Protein AF-A0A933RCF8-F1 (afdb_monomer)

pLDDT: mean 88.12, std 18.27, range [39.12, 98.56]

Foldseek 3Di:
DLLLVLCLVQPLVLLCVFPHVVVSVVLVVLVVVLVVLVVVLVVCVPPPCSVVSVVVSVVSVVVSVCCVVPPRVVRSCVRDDVVSNVVSLVSSQVSCVVVVHDHDDPPPDDPPPPDPDDDDDDDDDDD

Mean predicted aligned error: 8.92 Å

Radius of gyration: 24.72 Å; Cα contacts (8 Å, |Δi|>4): 72; chains: 1; bounding box: 31×54×93 Å

Solvent-accessible surface area (backbone atoms only — not comparable to full-atom values): 7652 Å² total; per-residue (Å²): 100,76,63,56,54,42,40,65,73,61,48,33,61,56,28,32,74,58,71,34,54,63,63,30,50,50,55,52,50,51,52,49,51,48,52,53,44,51,59,50,48,73,75,25,76,90,42,92,61,35,70,60,53,50,53,51,41,51,48,53,53,48,51,53,52,50,45,40,69,72,45,54,52,54,49,38,57,72,60,47,56,73,68,56,51,50,50,49,52,53,50,50,46,51,50,27,53,75,68,71,44,89,64,90,73,78,79,82,77,78,80,79,78,76,78,80,77,77,84,81,80,89,82,91,80,92,130

Secondary structure (DSSP, 8-state):
-HHHHHIIIIIHHHHHHHT-HHHHHHHHHHHHHHHHHHHHHHHHTTSTTHHHHHHHHHHHHHHHHHHIIIIIHHHHHHHS-HHHHHHHHHHHHHHHHHTT---PPPP--------------------

Structure (mmCIF, N/CA/C/O backbone):
data_AF-A0A933RCF8-F1
#
_entry.id   AF-A0A933RCF8-F1
#
loop_
_atom_site.group_PDB
_atom_site.id
_atom_site.type_symbol
_atom_site.label_atom_id
_atom_site.label_alt_id
_atom_site.label_comp_id
_atom_site.label_asym_id
_atom_site.label_entity_id
_atom_site.label_seq_id
_atom_site.pdbx_PDB_ins_code
_atom_site.Cartn_x
_atom_site.Cartn_y
_atom_site.Cartn_z
_atom_site.occupancy
_atom_site.B_iso_or_equiv
_atom_site.auth_seq_id
_atom_site.auth_comp_id
_atom_site.auth_asym_id
_atom_site.auth_atom_id
_atom_site.pdbx_PDB_model_num
ATOM 1 N N . THR A 1 1 ? -3.524 -2.994 -7.889 1.00 87.44 1 THR A N 1
ATOM 2 C CA . THR A 1 1 ? -3.397 -4.455 -7.669 1.00 87.44 1 THR A CA 1
ATOM 3 C C . THR A 1 1 ? -4.433 -4.841 -6.628 1.00 87.44 1 THR A C 1
ATOM 5 O O . THR A 1 1 ? -4.920 -3.948 -5.956 1.00 87.44 1 THR A O 1
ATOM 8 N N . ALA A 1 2 ? -4.745 -6.123 -6.421 1.00 93.88 2 ALA A N 1
ATOM 9 C CA . ALA A 1 2 ? -5.728 -6.503 -5.395 1.00 93.88 2 ALA A CA 1
ATOM 10 C C . ALA A 1 2 ? -5.316 -6.148 -3.942 1.00 93.88 2 ALA A C 1
ATOM 12 O O . ALA A 1 2 ? -6.168 -6.122 -3.063 1.00 93.88 2 ALA A O 1
ATOM 13 N N . HIS A 1 3 ? -4.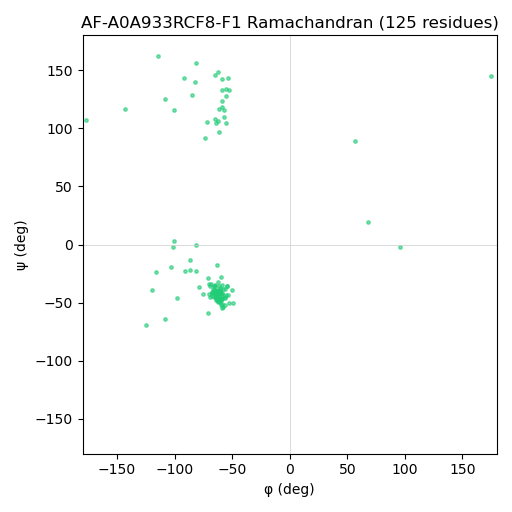027 -5.890 -3.684 1.00 93.62 3 HIS A N 1
ATOM 14 C CA . HIS A 1 3 ? -3.550 -5.311 -2.420 1.00 93.62 3 HIS A CA 1
ATOM 15 C C . HIS A 1 3 ? -3.967 -3.842 -2.327 1.00 93.62 3 HIS A C 1
ATOM 17 O O . HIS A 1 3 ? -4.795 -3.517 -1.486 1.00 93.62 3 HIS A O 1
ATOM 23 N N . MET A 1 4 ? -3.531 -3.042 -3.305 1.00 96.50 4 MET A N 1
ATOM 24 C CA . MET A 1 4 ? -3.848 -1.615 -3.397 1.00 96.50 4 MET A CA 1
ATOM 25 C C . MET A 1 4 ? -5.356 -1.345 -3.350 1.00 96.50 4 MET A C 1
ATOM 27 O O . MET A 1 4 ? -5.813 -0.474 -2.632 1.00 96.50 4 MET A O 1
ATOM 31 N N . GLU A 1 5 ? -6.154 -2.133 -4.076 1.00 97.12 5 GLU A N 1
ATOM 32 C CA . GLU A 1 5 ? -7.619 -2.003 -4.090 1.00 97.12 5 GLU A CA 1
ATOM 33 C C . GLU A 1 5 ? -8.242 -2.255 -2.706 1.00 97.12 5 GLU A C 1
ATOM 35 O O . GLU A 1 5 ? -9.272 -1.668 -2.368 1.00 97.12 5 GLU A O 1
ATOM 40 N N . ALA A 1 6 ? -7.641 -3.135 -1.900 1.00 96.62 6 ALA A N 1
ATOM 41 C CA . ALA A 1 6 ? -8.094 -3.399 -0.541 1.00 96.62 6 ALA A CA 1
ATOM 42 C C . ALA A 1 6 ? -7.710 -2.253 0.406 1.00 96.62 6 ALA A C 1
ATOM 44 O O . ALA A 1 6 ? -8.554 -1.842 1.198 1.00 96.62 6 ALA A O 1
ATOM 45 N N . GLU A 1 7 ? -6.493 -1.707 0.310 1.00 97.44 7 GLU A N 1
ATOM 46 C CA . GLU A 1 7 ? -6.107 -0.489 1.041 1.00 97.44 7 GLU A CA 1
ATOM 47 C C . GLU A 1 7 ? -7.033 0.689 0.701 1.00 97.44 7 GLU A C 1
ATOM 49 O O . GLU A 1 7 ? -7.675 1.247 1.591 1.00 97.44 7 GLU A O 1
ATOM 54 N N . GLU A 1 8 ? -7.182 0.995 -0.588 1.00 98.38 8 GLU A N 1
ATOM 55 C CA . GLU A 1 8 ? -7.972 2.118 -1.115 1.00 98.38 8 GLU A CA 1
ATOM 56 C C . GLU A 1 8 ? -9.429 2.086 -0.640 1.00 98.38 8 GLU A C 1
ATOM 58 O O . GLU A 1 8 ? -10.032 3.112 -0.330 1.00 98.38 8 GLU A O 1
ATOM 63 N N . SER A 1 9 ? -10.019 0.891 -0.564 1.00 98.06 9 SER A N 1
ATOM 64 C CA . SER A 1 9 ? -11.429 0.734 -0.200 1.00 98.06 9 SER A CA 1
ATOM 65 C C . SER A 1 9 ? -11.684 0.556 1.299 1.00 98.06 9 SER A C 1
ATOM 67 O O . SER A 1 9 ? -12.803 0.816 1.748 1.00 98.06 9 SER A O 1
ATOM 69 N N . ILE A 1 10 ? -10.694 0.100 2.076 1.00 98.25 10 ILE A N 1
ATOM 70 C CA . ILE A 1 10 ? -10.887 -0.321 3.476 1.00 98.25 10 ILE A CA 1
ATOM 71 C C . ILE A 1 10 ? -10.040 0.505 4.450 1.00 98.25 10 ILE A C 1
ATOM 73 O O . ILE A 1 10 ? -10.519 0.824 5.537 1.00 98.25 10 ILE A O 1
ATOM 77 N N . VAL A 1 11 ? -8.798 0.836 4.091 1.00 98.25 11 VAL A N 1
ATOM 78 C CA . VAL A 1 11 ? -7.795 1.436 4.989 1.00 98.25 11 VAL A CA 1
ATOM 79 C C . VAL A 1 11 ? -7.727 2.950 4.831 1.00 98.25 11 VAL A C 1
ATOM 81 O O . VAL A 1 11 ? -7.766 3.662 5.830 1.00 98.25 11 VAL A O 1
ATOM 84 N N . TYR A 1 12 ? -7.686 3.472 3.610 1.00 98.44 12 TYR A N 1
ATOM 85 C CA . TYR A 1 12 ? -7.519 4.915 3.406 1.00 98.44 12 TYR A CA 1
ATOM 86 C C . TYR A 1 12 ? -8.719 5.763 3.851 1.00 98.44 12 TYR A C 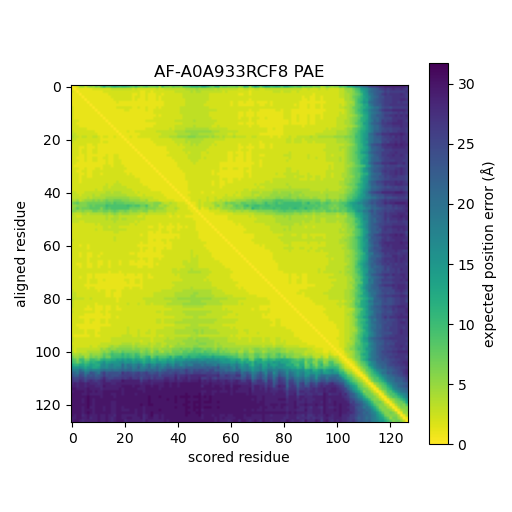1
ATOM 88 O O . TYR A 1 12 ? -8.501 6.831 4.423 1.00 98.44 12 TYR A O 1
ATOM 96 N N . PRO A 1 13 ? -9.984 5.308 3.745 1.00 98.44 13 PRO A N 1
ATOM 97 C CA . PRO A 1 13 ? -11.106 6.065 4.295 1.00 98.44 13 PRO A CA 1
ATOM 98 C C . PRO A 1 13 ? -11.014 6.327 5.816 1.00 98.44 13 PRO A C 1
ATOM 100 O O . PRO A 1 13 ? -11.231 7.469 6.234 1.00 98.44 13 PRO A O 1
ATOM 103 N N . PRO A 1 14 ? -10.696 5.340 6.683 1.00 98.31 14 PRO A N 1
ATOM 104 C CA . PRO A 1 14 ? -10.479 5.623 8.099 1.00 98.31 14 PRO A CA 1
ATOM 105 C C . PRO A 1 14 ? -9.180 6.395 8.385 1.00 98.31 14 PRO A C 1
ATOM 107 O O . PRO A 1 14 ? -9.193 7.179 9.338 1.00 98.31 14 PRO A O 1
ATOM 110 N N . VAL A 1 15 ? -8.121 6.259 7.569 1.00 98.56 15 VAL A N 1
ATOM 111 C CA . VAL A 1 15 ? -6.923 7.130 7.629 1.00 98.56 15 VAL A CA 1
ATOM 112 C C . VAL A 1 15 ? -7.312 8.587 7.401 1.00 98.56 15 VAL A C 1
ATOM 114 O O . VAL A 1 15 ? -7.093 9.406 8.287 1.00 98.56 15 VAL A O 1
ATOM 117 N N . ALA A 1 16 ? -7.995 8.897 6.294 1.00 98.44 16 ALA A N 1
ATOM 118 C CA . ALA A 1 16 ? -8.423 10.256 5.955 1.00 98.44 16 ALA A CA 1
ATOM 119 C C . ALA A 1 16 ? -9.243 10.911 7.077 1.00 98.44 16 ALA A C 1
ATOM 121 O O . ALA A 1 16 ? -9.150 12.108 7.339 1.00 98.44 16 ALA A O 1
ATOM 122 N N . LYS A 1 17 ? -10.058 10.103 7.762 1.00 98.25 17 LYS A N 1
ATOM 123 C CA . LYS A 1 17 ? -10.922 10.551 8.854 1.00 98.25 17 LYS A CA 1
ATOM 124 C C . LYS A 1 17 ? -10.187 10.738 10.188 1.00 98.25 17 LYS A C 1
ATOM 126 O O . LYS A 1 17 ? -10.592 11.606 10.961 1.00 98.25 17 LYS A O 1
ATOM 131 N N . SER A 1 18 ? -9.211 9.884 10.499 1.00 98.06 18 SER A N 1
ATOM 132 C CA . SER A 1 18 ? -8.687 9.724 11.871 1.00 98.06 18 SER A CA 1
ATOM 133 C C . SER A 1 18 ? -7.219 10.111 12.027 1.00 98.06 18 SER A C 1
ATOM 135 O O . SER A 1 18 ? -6.810 10.442 13.136 1.00 98.06 18 SER A O 1
ATOM 137 N N . VAL A 1 19 ? -6.452 10.072 10.939 1.00 97.75 19 VAL A N 1
ATOM 138 C CA . VAL A 1 19 ? -5.034 10.449 10.874 1.00 97.75 19 VAL A CA 1
ATOM 139 C C . VAL A 1 19 ? -4.916 11.770 10.113 1.00 97.75 19 VAL A C 1
ATOM 141 O O . VAL A 1 19 ? -4.635 12.802 10.721 1.00 97.75 19 VAL A O 1
ATOM 144 N N . GLY A 1 20 ? -5.289 11.774 8.831 1.00 97.88 20 GLY A N 1
ATOM 145 C CA . GLY A 1 20 ? -5.258 12.963 7.987 1.00 97.88 20 GLY A CA 1
ATOM 146 C C . GLY A 1 20 ? -5.624 12.668 6.534 1.00 97.88 20 GLY A C 1
ATOM 147 O O . GLY A 1 20 ? -5.317 11.608 5.995 1.00 97.88 20 GLY A O 1
ATOM 148 N N . GLU A 1 21 ? -6.313 13.616 5.891 1.00 97.81 21 GLU A N 1
ATOM 149 C CA . GLU A 1 21 ? -6.678 13.523 4.468 1.00 97.81 21 GLU A CA 1
ATOM 150 C C . GLU A 1 21 ? -5.437 13.534 3.566 1.00 97.81 21 GLU A C 1
ATOM 152 O O . GLU A 1 21 ? -5.403 12.807 2.581 1.00 97.81 21 GLU A O 1
ATOM 157 N N . ALA A 1 22 ? -4.406 14.297 3.947 1.00 98.12 22 ALA A N 1
ATOM 158 C CA . ALA A 1 22 ? -3.146 14.361 3.213 1.00 98.12 22 ALA A CA 1
ATOM 159 C C . ALA A 1 22 ? -2.414 13.010 3.201 1.00 98.12 22 ALA A C 1
ATOM 161 O O . ALA A 1 22 ? -1.936 12.608 2.149 1.00 98.12 22 ALA A O 1
ATOM 162 N N . ASP A 1 23 ? -2.389 12.289 4.327 1.00 97.81 23 ASP A N 1
ATOM 163 C CA . ASP A 1 23 ? -1.714 10.988 4.424 1.00 97.81 23 ASP A CA 1
ATOM 164 C C . ASP A 1 23 ? -2.410 9.921 3.560 1.00 97.81 23 ASP A C 1
ATOM 166 O O . ASP A 1 23 ? -1.767 9.100 2.910 1.00 97.81 23 ASP A O 1
ATOM 170 N N . ALA A 1 24 ? -3.746 9.953 3.506 1.00 97.81 24 ALA A N 1
ATOM 171 C CA . ALA A 1 24 ? -4.509 9.089 2.607 1.00 97.81 24 ALA A CA 1
ATOM 172 C C . ALA A 1 24 ? -4.290 9.454 1.126 1.00 97.81 24 ALA A C 1
ATOM 174 O O . ALA A 1 24 ? -4.147 8.561 0.293 1.00 97.81 24 ALA A O 1
ATOM 175 N N . GLU A 1 25 ? -4.258 10.751 0.795 1.00 98.25 25 GLU A N 1
ATOM 176 C CA . GLU A 1 25 ? -4.004 11.229 -0.570 1.00 98.25 25 GLU A CA 1
ATOM 177 C C . GLU A 1 25 ? -2.592 10.860 -1.047 1.00 98.25 25 GLU A C 1
ATOM 179 O O . GLU A 1 25 ? -2.426 10.434 -2.189 1.00 98.25 25 GLU A O 1
ATOM 184 N N . GLU A 1 26 ? -1.585 10.982 -0.181 1.00 97.81 26 GLU A N 1
ATOM 185 C CA . GLU A 1 26 ? -0.205 10.592 -0.476 1.00 97.81 26 GLU A CA 1
ATOM 186 C C . GLU A 1 26 ? -0.116 9.107 -0.839 1.00 97.81 26 GLU A C 1
ATOM 188 O O . GLU A 1 26 ? 0.344 8.773 -1.934 1.00 97.81 26 GLU A O 1
ATOM 193 N N . ALA A 1 27 ? -0.675 8.227 -0.003 1.00 97.44 27 ALA A N 1
ATOM 194 C CA . ALA A 1 27 ? -0.704 6.790 -0.266 1.00 97.44 27 ALA A CA 1
ATOM 195 C C . ALA A 1 27 ? -1.425 6.441 -1.592 1.00 97.44 27 ALA A C 1
ATOM 197 O O . ALA A 1 27 ? -0.930 5.640 -2.395 1.00 97.44 27 ALA A O 1
ATOM 198 N N . ASP A 1 28 ? -2.554 7.101 -1.887 1.00 97.75 28 ASP A N 1
ATOM 199 C CA . ASP A 1 28 ? -3.276 6.957 -3.161 1.00 97.75 28 ASP A CA 1
ATOM 200 C C . ASP A 1 28 ? -2.432 7.394 -4.374 1.00 97.75 28 ASP A C 1
ATOM 202 O O . ASP A 1 28 ? -2.426 6.733 -5.426 1.00 97.75 28 ASP A O 1
ATOM 206 N N . VAL A 1 29 ? -1.697 8.502 -4.247 1.00 98.31 29 VAL A N 1
ATOM 207 C CA . VAL A 1 29 ? -0.795 9.010 -5.290 1.00 98.31 29 VAL A CA 1
ATOM 208 C C . VAL A 1 29 ? 0.338 8.021 -5.548 1.00 98.31 29 VAL A C 1
ATOM 210 O O . VAL A 1 29 ? 0.621 7.704 -6.709 1.00 98.31 29 VAL A O 1
ATOM 213 N N . GLU A 1 30 ? 0.957 7.480 -4.503 1.00 98.06 30 GLU A N 1
ATOM 214 C CA . GLU A 1 30 ? 2.024 6.488 -4.631 1.00 98.06 30 GLU A CA 1
ATOM 215 C C . GLU A 1 30 ? 1.543 5.192 -5.293 1.00 98.06 30 GLU A C 1
ATOM 217 O O . GLU A 1 30 ? 2.208 4.659 -6.192 1.00 98.06 30 GLU A O 1
ATOM 222 N N . HIS A 1 31 ? 0.337 4.726 -4.958 1.00 98.44 31 HIS A N 1
ATOM 223 C CA . HIS A 1 31 ? -0.319 3.636 -5.675 1.00 98.44 31 HIS A CA 1
ATOM 224 C C . HIS A 1 31 ? -0.518 3.944 -7.163 1.00 98.44 31 HIS A C 1
ATOM 226 O O . HIS A 1 31 ? -0.282 3.081 -8.021 1.00 98.44 31 HIS A O 1
ATOM 232 N N . GLY A 1 32 ? -0.943 5.166 -7.494 1.00 97.94 32 GLY A N 1
ATOM 233 C CA . GLY A 1 32 ? -1.036 5.652 -8.870 1.00 97.94 32 GLY A CA 1
ATOM 234 C C . GLY A 1 32 ? 0.303 5.555 -9.603 1.00 97.94 32 GLY A C 1
ATOM 235 O O . GLY A 1 32 ? 0.394 4.909 -10.652 1.00 97.94 32 GLY A O 1
ATOM 236 N N . LEU A 1 33 ? 1.364 6.098 -9.004 1.00 97.88 33 LEU A N 1
ATOM 237 C CA . LEU A 1 33 ? 2.723 6.069 -9.550 1.00 97.88 33 LEU A CA 1
ATOM 238 C C . LEU A 1 33 ? 3.246 4.639 -9.732 1.00 97.88 33 LEU A C 1
ATOM 240 O O . LEU A 1 33 ? 3.866 4.327 -10.753 1.00 97.88 33 LEU A O 1
ATOM 244 N N . ALA A 1 34 ? 2.960 3.737 -8.792 1.00 98.00 34 ALA A N 1
ATOM 245 C CA . ALA A 1 34 ? 3.342 2.334 -8.897 1.00 98.00 34 ALA A CA 1
ATOM 246 C C . ALA A 1 34 ? 2.623 1.624 -10.060 1.00 98.00 34 ALA A C 1
ATOM 248 O O . ALA A 1 34 ? 3.250 0.872 -10.817 1.00 98.00 34 ALA A O 1
ATOM 249 N N . ARG A 1 35 ? 1.320 1.882 -10.258 1.00 97.56 35 ARG A N 1
ATOM 250 C CA . ARG A 1 35 ? 0.555 1.355 -11.405 1.00 97.56 35 ARG A CA 1
ATOM 251 C C . ARG A 1 35 ? 1.101 1.883 -12.732 1.00 97.56 35 ARG A C 1
ATOM 253 O O . ARG A 1 35 ? 1.307 1.097 -13.660 1.00 97.56 35 ARG A O 1
ATOM 260 N N . GLU A 1 36 ? 1.364 3.185 -12.820 1.00 96.50 36 GLU A N 1
ATOM 261 C CA . GLU A 1 36 ? 1.939 3.818 -14.011 1.00 96.50 36 GLU A CA 1
ATOM 262 C C . GLU A 1 36 ? 3.333 3.270 -14.330 1.00 96.50 36 GLU A C 1
ATOM 264 O O . GLU A 1 36 ? 3.621 2.904 -15.475 1.00 96.50 36 GLU A O 1
ATOM 269 N N . GLY A 1 37 ? 4.188 3.146 -13.312 1.00 96.19 37 GLY A N 1
ATOM 270 C CA . GLY A 1 37 ? 5.523 2.576 -13.442 1.00 96.19 37 GLY A CA 1
ATOM 271 C C . GLY A 1 37 ? 5.489 1.130 -13.934 1.00 96.19 37 GLY A C 1
ATOM 272 O O . GLY A 1 37 ? 6.247 0.768 -14.837 1.00 96.19 37 GLY A O 1
ATOM 273 N N . LEU A 1 38 ? 4.565 0.313 -13.418 1.00 96.19 38 LEU A N 1
ATOM 274 C CA . LEU A 1 38 ? 4.380 -1.064 -13.875 1.00 96.19 38 LEU A CA 1
ATOM 275 C C . LEU A 1 38 ? 3.919 -1.129 -15.338 1.00 96.19 38 LEU A C 1
ATOM 277 O O . LEU A 1 38 ? 4.485 -1.893 -16.124 1.00 96.19 38 LEU A O 1
ATOM 281 N N . ALA A 1 39 ? 2.933 -0.314 -15.724 1.00 94.94 39 ALA A N 1
ATOM 282 C CA . ALA A 1 39 ? 2.450 -0.248 -17.104 1.00 94.94 39 ALA A CA 1
ATOM 283 C C . ALA A 1 39 ? 3.568 0.170 -18.072 1.00 94.94 39 ALA A C 1
ATOM 285 O O . ALA A 1 39 ? 3.717 -0.404 -19.154 1.00 94.94 39 ALA A O 1
ATOM 286 N N . LYS A 1 40 ? 4.408 1.125 -17.660 1.00 93.62 40 LYS A N 1
ATOM 287 C CA . LYS A 1 40 ? 5.573 1.552 -18.435 1.00 93.62 40 LYS A CA 1
ATOM 288 C C . LYS A 1 40 ? 6.610 0.439 -18.562 1.00 93.62 40 LYS A C 1
ATOM 290 O O . LYS A 1 40 ? 7.083 0.179 -19.664 1.00 93.62 40 LYS A O 1
ATOM 295 N N . LEU A 1 41 ? 6.925 -0.268 -17.477 1.00 95.94 41 LEU A N 1
ATOM 296 C CA . LEU A 1 41 ? 7.877 -1.382 -17.503 1.00 95.94 41 LEU A CA 1
ATOM 297 C C . LEU A 1 41 ? 7.482 -2.492 -18.472 1.00 95.94 41 LEU A C 1
ATOM 299 O O . LEU A 1 41 ? 8.346 -3.022 -19.170 1.00 95.94 41 LEU A O 1
ATOM 303 N N . GLN A 1 42 ? 6.190 -2.810 -18.568 1.00 93.81 42 GLN A N 1
ATOM 304 C CA . GLN A 1 42 ? 5.690 -3.812 -19.513 1.00 93.81 42 GLN A CA 1
ATOM 305 C C . GLN A 1 42 ? 6.006 -3.459 -20.976 1.00 93.81 42 GLN A C 1
ATOM 307 O O . GLN A 1 42 ? 6.192 -4.355 -21.794 1.00 93.81 42 GLN A O 1
ATOM 312 N N . GLN A 1 43 ? 6.131 -2.170 -21.301 1.00 95.06 43 GLN A N 1
ATOM 313 C CA . GLN A 1 43 ? 6.503 -1.687 -22.636 1.00 95.06 43 GLN A CA 1
ATOM 314 C C . GLN A 1 43 ? 8.025 -1.609 -22.843 1.00 95.06 43 GLN A C 1
ATOM 316 O O . GLN A 1 43 ? 8.487 -1.441 -23.969 1.00 95.06 43 GLN A O 1
ATOM 321 N N . MET A 1 44 ? 8.816 -1.715 -21.770 1.00 94.25 44 MET A N 1
ATOM 322 C CA . MET A 1 44 ? 10.267 -1.506 -21.782 1.00 94.25 44 MET A CA 1
ATOM 323 C C . MET A 1 44 ? 11.091 -2.797 -21.795 1.00 94.25 44 MET A C 1
ATOM 325 O O . MET A 1 44 ? 12.310 -2.692 -21.844 1.00 94.25 44 MET A O 1
ATOM 329 N N . VAL A 1 45 ? 10.479 -3.986 -21.753 1.00 92.62 45 VAL A N 1
ATOM 330 C CA . VAL A 1 45 ? 11.171 -5.276 -21.509 1.00 92.62 45 VAL A CA 1
ATOM 331 C C . VAL A 1 45 ? 12.399 -5.506 -22.404 1.00 92.62 45 VAL A C 1
ATOM 333 O O . VAL A 1 45 ? 13.418 -5.996 -21.927 1.00 92.62 45 VAL A O 1
ATOM 336 N N . GLU A 1 46 ? 12.336 -5.117 -23.679 1.00 93.56 46 GLU A N 1
ATOM 337 C CA . GLU A 1 46 ? 13.439 -5.280 -24.643 1.00 93.56 46 GLU A CA 1
ATOM 338 C C . GLU A 1 46 ? 14.249 -3.990 -24.876 1.00 93.56 46 GLU A C 1
ATOM 340 O O . GLU A 1 46 ? 15.165 -3.956 -25.699 1.00 93.56 46 GLU A O 1
ATOM 345 N N . MET A 1 47 ? 13.925 -2.908 -24.164 1.00 94.88 47 MET A N 1
ATOM 346 C CA . MET A 1 47 ? 14.552 -1.604 -24.352 1.00 94.88 47 MET A CA 1
ATOM 347 C C . MET A 1 47 ? 15.761 -1.406 -23.423 1.00 94.88 47 MET A C 1
ATOM 349 O O . MET A 1 47 ? 15.724 -1.785 -22.245 1.00 94.88 47 MET A O 1
ATOM 353 N N . PRO A 1 48 ? 16.828 -0.729 -23.896 1.00 94.56 48 PRO A N 1
ATOM 354 C CA . PRO A 1 48 ? 17.871 -0.220 -23.013 1.00 94.56 48 PRO A CA 1
ATOM 355 C C . PRO A 1 48 ? 17.258 0.633 -21.893 1.00 94.56 48 PRO A C 1
ATOM 357 O O . PRO A 1 48 ? 16.414 1.490 -22.146 1.00 94.56 48 PRO A O 1
ATOM 360 N N . GLY A 1 49 ? 17.679 0.399 -20.649 1.00 93.81 49 GLY A N 1
ATOM 361 C CA . GLY A 1 49 ? 17.155 1.113 -19.479 1.00 93.81 49 GLY A CA 1
ATOM 362 C C . GLY A 1 49 ? 16.023 0.407 -18.724 1.00 93.81 49 GLY A C 1
ATOM 363 O O . GLY A 1 49 ? 15.641 0.900 -17.665 1.00 93.81 49 GLY A O 1
ATOM 364 N N . PHE A 1 50 ? 15.547 -0.763 -19.177 1.00 96.62 50 PHE A N 1
ATOM 365 C CA . PHE A 1 50 ? 14.580 -1.583 -18.429 1.00 96.62 50 PHE A CA 1
ATOM 366 C C . PHE A 1 50 ? 15.000 -1.803 -16.969 1.00 96.62 50 PHE A C 1
ATOM 368 O O . PHE A 1 50 ? 14.237 -1.513 -16.055 1.00 96.62 50 PHE A O 1
ATOM 375 N N . GLY A 1 51 ? 16.246 -2.234 -16.741 1.00 96.25 51 GLY A N 1
ATOM 376 C CA . GLY A 1 51 ? 16.752 -2.488 -15.388 1.00 96.25 51 GLY A CA 1
ATOM 377 C C . GLY A 1 51 ? 16.734 -1.252 -14.482 1.00 96.25 51 GLY A C 1
ATOM 378 O O . GLY A 1 51 ? 16.383 -1.360 -13.314 1.00 96.25 51 GLY A O 1
ATOM 379 N N . ALA A 1 52 ? 17.037 -0.066 -15.021 1.00 96.00 52 ALA A N 1
ATOM 380 C CA . ALA A 1 52 ? 16.973 1.176 -14.249 1.00 96.00 52 ALA A CA 1
ATOM 381 C C . ALA A 1 52 ? 15.526 1.534 -13.875 1.00 96.00 52 ALA A C 1
ATOM 383 O O . ALA A 1 52 ? 15.258 1.924 -12.742 1.00 96.00 52 ALA A O 1
ATOM 384 N N . ALA A 1 53 ? 14.585 1.348 -14.804 1.00 95.62 53 ALA A N 1
ATOM 385 C CA . ALA A 1 53 ? 13.167 1.550 -14.531 1.00 95.62 53 ALA A CA 1
ATOM 386 C C . ALA A 1 53 ? 12.622 0.542 -13.498 1.00 95.62 53 ALA A C 1
ATOM 388 O O . ALA A 1 53 ? 11.779 0.910 -12.683 1.00 95.62 53 ALA A O 1
ATOM 389 N N . VAL A 1 54 ? 13.122 -0.704 -13.494 1.00 97.88 54 VAL A N 1
ATOM 390 C CA . VAL A 1 54 ? 12.754 -1.718 -12.490 1.00 97.88 54 VAL A CA 1
ATOM 391 C C . VAL A 1 54 ? 13.197 -1.274 -11.101 1.00 97.88 54 VAL A C 1
ATOM 393 O O . VAL A 1 54 ? 12.389 -1.306 -10.177 1.00 97.88 54 VAL A O 1
ATOM 396 N N . GLU A 1 55 ? 14.446 -0.827 -10.949 1.00 98.00 55 GLU A N 1
ATOM 397 C CA . GLU A 1 55 ? 14.931 -0.354 -9.648 1.00 98.00 55 GLU A CA 1
ATOM 398 C C . GLU A 1 55 ? 14.203 0.916 -9.185 1.00 98.00 55 GLU A C 1
ATOM 400 O O . GLU A 1 55 ? 13.910 1.026 -7.999 1.00 98.00 55 GLU A O 1
ATOM 405 N N . MET A 1 56 ? 13.828 1.832 -10.089 1.00 97.00 56 MET A N 1
ATOM 406 C CA . MET A 1 56 ? 12.992 2.985 -9.720 1.00 97.00 56 MET A CA 1
ATOM 407 C C . MET A 1 56 ? 11.613 2.564 -9.204 1.00 97.00 56 MET A C 1
ATOM 409 O O . MET A 1 56 ? 11.200 3.032 -8.146 1.00 97.00 56 MET A O 1
ATOM 413 N N . LEU A 1 57 ? 10.910 1.668 -9.912 1.00 97.94 57 LEU A N 1
ATOM 414 C CA . LEU A 1 57 ? 9.598 1.188 -9.462 1.00 97.94 57 LEU A CA 1
ATOM 415 C C . LEU A 1 57 ? 9.706 0.463 -8.118 1.00 97.94 57 LEU A C 1
ATOM 417 O O . LEU A 1 57 ? 8.902 0.693 -7.221 1.00 97.94 57 LEU A O 1
ATOM 421 N N . LYS A 1 58 ? 10.709 -0.405 -7.973 1.00 98.25 58 LYS A N 1
ATOM 422 C CA . LYS A 1 58 ? 10.975 -1.119 -6.724 1.00 98.25 58 LYS A CA 1
ATOM 423 C C . LYS A 1 58 ? 11.275 -0.157 -5.575 1.00 98.25 58 LYS A C 1
ATOM 425 O O . LYS A 1 58 ? 10.816 -0.410 -4.470 1.00 98.25 58 LYS A O 1
ATOM 430 N N . GLY A 1 59 ? 12.019 0.919 -5.831 1.00 98.12 59 GLY A N 1
ATOM 431 C CA . GLY A 1 59 ? 12.282 1.969 -4.850 1.00 98.12 59 GLY A CA 1
ATOM 432 C C . GLY A 1 59 ? 11.003 2.659 -4.383 1.00 98.12 59 GLY A C 1
ATOM 433 O O . GLY A 1 59 ? 10.785 2.744 -3.183 1.00 98.12 59 GLY A O 1
ATOM 434 N N . GLY A 1 60 ? 10.134 3.067 -5.315 1.00 97.88 60 GLY A N 1
ATOM 435 C CA . GLY A 1 60 ? 8.845 3.686 -4.979 1.00 97.88 60 GLY A CA 1
ATOM 436 C C . GLY A 1 60 ? 7.922 2.752 -4.192 1.00 97.88 60 GLY A C 1
ATOM 437 O O . GLY A 1 60 ? 7.409 3.138 -3.154 1.00 97.88 60 GLY A O 1
ATOM 438 N N . ILE A 1 61 ? 7.784 1.491 -4.621 1.00 98.25 61 ILE A N 1
ATOM 439 C CA . ILE A 1 61 ? 7.004 0.488 -3.872 1.00 98.25 61 ILE A CA 1
ATOM 440 C C . ILE A 1 61 ? 7.604 0.248 -2.480 1.00 98.25 61 ILE A C 1
ATOM 442 O O . ILE A 1 61 ? 6.867 0.081 -1.518 1.00 98.25 61 ILE A O 1
ATOM 446 N N . GLY A 1 62 ? 8.933 0.182 -2.375 1.00 98.31 62 GLY A N 1
ATOM 447 C CA . GLY A 1 62 ? 9.614 -0.033 -1.101 1.00 98.31 62 GLY A CA 1
ATOM 448 C C . GLY A 1 62 ? 9.384 1.111 -0.120 1.00 98.31 62 GLY A C 1
ATOM 449 O O . GLY A 1 62 ? 9.067 0.844 1.030 1.00 98.31 62 GLY A O 1
ATOM 450 N N . HIS A 1 63 ? 9.492 2.353 -0.592 1.00 97.8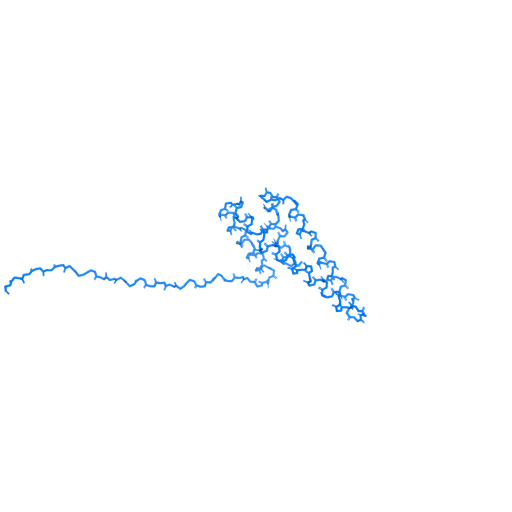1 63 HIS A N 1
ATOM 451 C CA . HIS A 1 63 ? 9.226 3.544 0.210 1.00 97.81 63 HIS A CA 1
ATOM 452 C C . HIS A 1 63 ? 7.791 3.555 0.741 1.00 97.81 63 HIS A C 1
ATOM 454 O O . HIS A 1 63 ? 7.604 3.579 1.950 1.00 97.81 63 HIS A O 1
ATOM 460 N N . HIS A 1 64 ? 6.821 3.380 -0.156 1.00 97.75 64 HIS A N 1
ATOM 461 C CA . HIS A 1 64 ? 5.406 3.299 0.183 1.00 97.75 64 HIS A CA 1
ATOM 462 C C . HIS A 1 64 ? 5.113 2.252 1.273 1.00 97.75 64 HIS A C 1
ATOM 464 O O . HIS A 1 64 ? 4.493 2.539 2.293 1.00 97.75 64 HIS A O 1
ATOM 470 N N . VAL A 1 65 ? 5.623 1.024 1.101 1.00 98.06 65 VAL A N 1
ATOM 471 C CA . VAL A 1 65 ? 5.437 -0.050 2.093 1.00 98.06 65 VAL A CA 1
ATOM 472 C C . VAL A 1 65 ? 6.092 0.300 3.433 1.00 98.06 65 VAL A C 1
ATOM 474 O O . VAL A 1 65 ? 5.537 -0.013 4.485 1.00 98.06 65 VAL A O 1
ATOM 477 N N . GLU A 1 66 ? 7.274 0.922 3.416 1.00 98.19 66 GLU A N 1
ATOM 478 C CA . GLU A 1 66 ? 7.962 1.341 4.639 1.00 98.19 66 GLU A CA 1
ATOM 479 C C . GLU A 1 66 ? 7.164 2.403 5.408 1.00 98.19 66 GLU A C 1
ATOM 481 O O . GLU A 1 66 ? 7.048 2.279 6.630 1.00 98.19 66 GLU A O 1
ATOM 486 N N . GLU A 1 67 ? 6.585 3.389 4.726 1.00 97.69 67 GLU A N 1
ATOM 487 C CA . GLU A 1 67 ? 5.756 4.428 5.350 1.00 97.69 67 GLU A CA 1
ATOM 488 C C . GLU A 1 67 ? 4.449 3.854 5.905 1.00 97.69 67 GLU A C 1
ATOM 490 O O . GLU A 1 67 ? 4.097 4.103 7.062 1.00 97.69 67 GLU A O 1
ATOM 495 N N . GLU A 1 68 ? 3.766 2.990 5.148 1.00 97.81 68 GLU A N 1
ATOM 496 C CA . GLU A 1 68 ? 2.544 2.353 5.637 1.00 97.81 68 GLU A CA 1
ATOM 497 C C . GLU A 1 68 ? 2.791 1.503 6.891 1.00 97.81 68 GLU A C 1
ATOM 499 O O . GLU A 1 68 ? 2.076 1.627 7.890 1.00 97.81 68 GLU A O 1
ATOM 504 N N . GLU A 1 69 ? 3.798 0.623 6.864 1.00 97.81 69 GLU A N 1
ATOM 505 C CA . GLU A 1 69 ? 4.043 -0.324 7.956 1.00 97.81 69 GLU A CA 1
ATOM 506 C C . GLU A 1 69 ? 4.562 0.347 9.233 1.00 97.81 69 GLU A C 1
ATOM 508 O O . GLU A 1 69 ? 4.254 -0.124 10.337 1.00 97.81 69 GLU A O 1
ATOM 513 N N . ASN A 1 70 ? 5.360 1.411 9.102 1.00 98.19 70 ASN A N 1
ATOM 514 C CA . ASN A 1 70 ? 6.063 2.016 10.234 1.00 98.19 70 ASN A CA 1
ATOM 515 C C . ASN A 1 70 ? 5.434 3.315 10.738 1.00 98.19 70 ASN A C 1
ATOM 517 O O . ASN A 1 70 ? 5.689 3.676 11.889 1.00 98.19 70 ASN A O 1
ATOM 521 N N . GLU A 1 71 ? 4.605 3.976 9.931 1.00 97.56 71 GLU A N 1
ATOM 522 C CA . GLU A 1 71 ? 4.039 5.289 10.252 1.00 97.56 71 GLU A CA 1
ATOM 523 C C . GLU A 1 71 ? 2.508 5.236 10.172 1.00 97.56 71 GLU A C 1
ATOM 525 O O . GLU A 1 71 ? 1.840 5.198 11.210 1.00 97.56 71 GLU A O 1
ATOM 530 N N . LEU A 1 72 ? 1.946 5.087 8.969 1.00 98.25 72 LEU A N 1
ATOM 531 C CA . LEU A 1 72 ? 0.508 5.253 8.732 1.00 98.25 72 LEU A CA 1
ATOM 532 C C . LEU A 1 72 ? -0.367 4.253 9.505 1.00 98.25 72 LEU A C 1
ATOM 534 O O . LEU A 1 72 ? -1.338 4.624 10.172 1.00 98.25 72 LEU A O 1
ATOM 538 N N . LEU A 1 73 ? -0.046 2.956 9.429 1.00 98.19 73 LEU A N 1
ATOM 539 C CA . LEU A 1 73 ? -0.835 1.904 10.076 1.00 98.19 73 LEU A CA 1
ATOM 540 C C . LEU A 1 73 ? -0.705 1.929 11.610 1.00 98.19 73 LEU A C 1
ATOM 542 O O . LEU A 1 73 ? -1.728 1.758 12.288 1.00 98.19 73 LEU A O 1
ATOM 546 N N . PRO A 1 74 ? 0.495 2.125 12.201 1.00 98.50 74 PRO A N 1
ATOM 547 C CA . PRO A 1 74 ? 0.630 2.384 13.632 1.00 98.50 74 PRO A CA 1
ATOM 548 C C . PRO A 1 74 ? -0.182 3.587 14.115 1.00 98.50 74 PRO A C 1
ATOM 550 O O . PRO A 1 74 ? -0.881 3.462 15.124 1.00 98.50 74 PRO A O 1
ATOM 553 N N . GLU A 1 75 ? -0.136 4.707 13.392 1.00 98.50 75 GLU A N 1
ATOM 554 C CA . GLU A 1 75 ? -0.881 5.917 13.743 1.00 98.50 75 GLU A CA 1
ATOM 555 C C . GLU A 1 75 ? -2.388 5.691 13.682 1.00 98.50 75 GLU A C 1
ATOM 557 O O . GLU A 1 75 ? 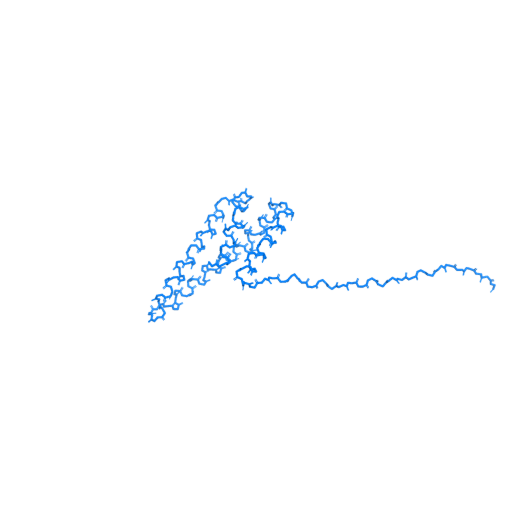-3.092 5.970 14.655 1.00 98.50 75 GLU A O 1
ATOM 562 N N . LEU A 1 76 ? -2.886 5.079 12.603 1.00 98.56 76 LEU A N 1
ATOM 563 C CA . LEU A 1 76 ? -4.296 4.722 12.488 1.00 98.56 76 LEU A CA 1
ATOM 564 C C . LEU A 1 76 ? -4.743 3.833 13.652 1.00 98.56 76 LEU A C 1
ATOM 566 O O . LEU A 1 76 ? -5.789 4.074 14.255 1.00 98.56 76 LEU A O 1
ATOM 570 N N . LYS A 1 77 ? -3.954 2.806 13.986 1.00 98.38 77 LYS A N 1
ATOM 571 C CA . LYS A 1 77 ? -4.261 1.877 15.081 1.00 98.38 77 LYS A CA 1
ATOM 572 C C . LYS A 1 77 ? -4.392 2.583 16.428 1.00 98.38 77 LYS A C 1
ATOM 574 O O . LYS A 1 77 ? -5.168 2.123 17.266 1.00 98.38 77 LYS A O 1
ATOM 579 N N . ASP A 1 78 ? -3.607 3.628 16.651 1.00 98.38 78 ASP A N 1
ATOM 580 C CA . ASP A 1 78 ? -3.610 4.383 17.900 1.00 98.38 78 ASP A CA 1
ATOM 581 C C . ASP A 1 78 ? -4.679 5.498 17.897 1.00 98.38 78 ASP A C 1
ATOM 583 O O . ASP A 1 78 ? -5.146 5.893 18.967 1.00 98.38 78 ASP A O 1
ATOM 587 N N . ALA A 1 79 ? -5.127 5.943 16.717 1.00 98.19 79 ALA A N 1
ATOM 588 C CA . ALA A 1 79 ? -6.177 6.946 16.536 1.00 98.19 79 ALA A CA 1
ATOM 589 C C . ALA A 1 79 ? -7.615 6.398 16.643 1.00 98.19 79 ALA A C 1
ATOM 591 O O . ALA A 1 79 ? -8.539 7.164 16.926 1.00 98.19 79 ALA A O 1
ATOM 592 N N . ILE A 1 80 ? -7.829 5.094 16.424 1.00 98.25 80 ILE A N 1
ATOM 593 C CA . ILE A 1 80 ? -9.169 4.480 16.396 1.00 98.25 80 ILE A CA 1
ATOM 594 C C . ILE A 1 80 ? -9.408 3.482 17.533 1.00 98.25 80 ILE A C 1
ATOM 596 O O . ILE A 1 80 ? -8.494 2.942 18.158 1.00 98.25 80 ILE A O 1
ATOM 600 N N . GLU A 1 81 ? -10.682 3.174 17.779 1.00 98.31 81 GLU A N 1
ATOM 601 C CA . GLU A 1 81 ? -11.061 2.182 18.781 1.00 98.31 81 GLU A CA 1
ATOM 602 C C . GLU A 1 81 ? -10.580 0.776 18.409 1.00 98.31 81 GLU A C 1
ATOM 604 O O . GLU A 1 81 ? -10.620 0.338 17.255 1.00 98.31 81 GLU A O 1
ATOM 609 N N . ARG A 1 82 ? -10.217 -0.009 19.429 1.00 97.81 82 ARG A N 1
ATOM 610 C CA . ARG A 1 82 ? -9.693 -1.374 19.249 1.00 97.81 82 ARG A CA 1
ATOM 611 C C . ARG A 1 82 ? -10.623 -2.266 18.419 1.00 97.81 82 ARG A C 1
ATOM 613 O O . ARG A 1 82 ? -10.140 -3.128 17.691 1.00 97.81 82 ARG A O 1
ATOM 620 N N . SER A 1 83 ? -11.938 -2.109 18.564 1.00 98.00 83 SER A N 1
ATOM 621 C CA . SER A 1 83 ? -12.929 -2.862 17.788 1.00 98.00 83 SER A CA 1
ATOM 622 C C . SER A 1 83 ? -12.956 -2.465 16.315 1.00 98.00 83 SER A C 1
ATOM 624 O O . SER A 1 83 ? -13.148 -3.335 15.473 1.00 98.00 83 SER A O 1
ATOM 626 N N . GLU A 1 84 ? -12.745 -1.185 16.004 1.00 98.19 84 GLU A N 1
ATOM 627 C CA . GLU A 1 84 ? -12.678 -0.686 14.627 1.00 98.19 84 GLU A CA 1
ATOM 628 C C . GLU A 1 84 ? -11.413 -1.201 13.937 1.00 98.19 84 GLU A C 1
ATOM 630 O O . GLU A 1 84 ? -11.497 -1.787 12.861 1.00 98.19 84 GLU A O 1
ATOM 635 N N . TRP A 1 85 ? -10.266 -1.139 14.622 1.00 98.12 85 TRP A N 1
ATOM 636 C CA . TRP A 1 85 ? -9.013 -1.731 14.143 1.00 98.12 85 TRP A CA 1
ATOM 637 C C . TRP A 1 85 ? -9.143 -3.226 13.810 1.00 98.12 85 TRP A C 1
ATOM 639 O O . TRP A 1 85 ? -8.654 -3.697 12.783 1.00 98.12 85 TRP A O 1
ATOM 649 N N . LEU A 1 86 ? -9.816 -3.995 14.673 1.00 97.12 86 LEU A N 1
ATOM 650 C CA . LEU A 1 86 ? -10.062 -5.417 14.416 1.00 97.12 86 LEU A CA 1
ATOM 651 C C . LEU A 1 86 ? -10.989 -5.630 13.211 1.00 97.12 86 LEU A C 1
ATOM 65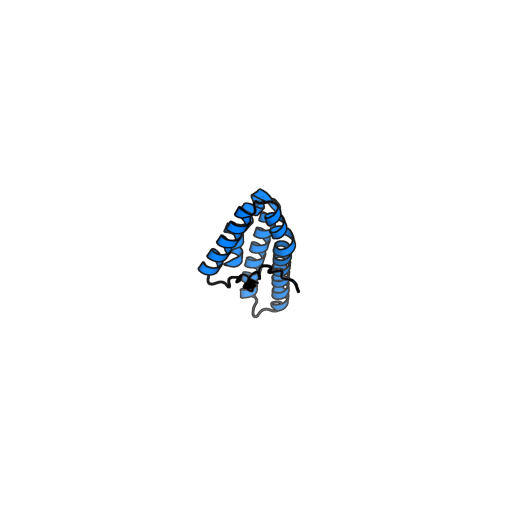3 O O . LEU A 1 86 ? -10.725 -6.525 12.413 1.00 97.12 86 LEU A O 1
ATOM 657 N N . ALA A 1 87 ? -12.021 -4.799 13.050 1.00 97.81 87 ALA A N 1
ATOM 658 C CA . ALA A 1 87 ? -12.935 -4.880 11.914 1.00 97.81 87 ALA A CA 1
ATOM 659 C C . ALA A 1 87 ? -12.236 -4.580 10.575 1.00 97.81 87 ALA A C 1
ATOM 661 O O . ALA A 1 87 ? -12.490 -5.279 9.596 1.00 97.81 87 ALA A O 1
ATOM 662 N N . ILE A 1 88 ? -11.320 -3.603 10.543 1.00 97.69 88 ILE A N 1
ATOM 663 C CA . ILE A 1 88 ? -10.464 -3.325 9.375 1.00 97.69 88 ILE A CA 1
ATOM 664 C C . ILE A 1 88 ? -9.620 -4.560 9.033 1.00 97.69 88 ILE A C 1
ATOM 666 O O . ILE A 1 88 ? -9.594 -4.998 7.883 1.00 97.69 88 ILE A O 1
ATOM 670 N N . GLY A 1 89 ? -8.977 -5.169 10.035 1.00 95.75 89 GLY A N 1
ATOM 671 C CA . GLY A 1 89 ? -8.186 -6.387 9.844 1.00 95.75 89 GLY A CA 1
ATOM 672 C C . GLY A 1 89 ? -9.003 -7.558 9.285 1.00 95.75 89 GLY A C 1
ATOM 673 O O . GLY A 1 89 ? -8.559 -8.227 8.351 1.00 95.75 89 GLY A O 1
ATOM 674 N N . ASP A 1 90 ? -10.208 -7.783 9.811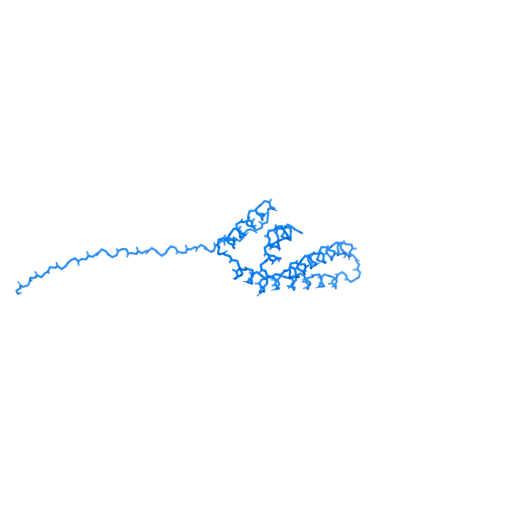 1.00 96.69 90 ASP A N 1
ATOM 675 C CA . ASP A 1 90 ? -11.117 -8.823 9.318 1.00 96.69 90 ASP A CA 1
ATOM 676 C C . ASP A 1 90 ? -11.561 -8.541 7.869 1.00 96.69 90 ASP A C 1
ATOM 678 O O . ASP A 1 90 ? -11.553 -9.448 7.032 1.00 96.69 90 ASP A O 1
ATOM 682 N N . ALA A 1 91 ? -11.873 -7.284 7.537 1.00 97.06 91 ALA A N 1
ATOM 683 C CA . ALA A 1 91 ? -12.241 -6.878 6.181 1.00 97.06 91 ALA A CA 1
ATOM 684 C C . ALA A 1 91 ? -11.092 -7.085 5.177 1.00 97.06 91 ALA A C 1
ATOM 686 O O . ALA A 1 91 ? -11.318 -7.637 4.098 1.00 97.06 91 ALA A O 1
ATOM 687 N N . LEU A 1 92 ? -9.854 -6.733 5.544 1.00 95.62 92 LEU A N 1
ATOM 688 C CA . LEU A 1 92 ? -8.662 -6.983 4.724 1.00 95.62 92 LEU A CA 1
ATOM 689 C C . LEU A 1 92 ? -8.436 -8.478 4.480 1.00 95.62 92 LEU A C 1
ATOM 691 O O . LEU A 1 92 ? -8.101 -8.888 3.367 1.00 95.62 92 LEU A O 1
ATOM 695 N N . VAL A 1 93 ? -8.627 -9.312 5.505 1.00 94.56 93 VAL A N 1
ATOM 696 C CA . VAL A 1 93 ? -8.523 -10.770 5.374 1.00 94.56 93 VAL A CA 1
ATOM 697 C C . VAL A 1 93 ? -9.541 -11.297 4.363 1.00 94.56 93 VAL A C 1
ATOM 699 O O . VAL A 1 93 ? -9.173 -12.090 3.495 1.00 94.56 93 VAL A O 1
ATOM 702 N N . GLU A 1 94 ? -10.799 -10.866 4.444 1.00 95.38 94 GLU A N 1
ATOM 703 C CA . GLU A 1 94 ? -11.842 -11.306 3.513 1.00 95.38 94 GLU A CA 1
ATOM 704 C C . GLU A 1 94 ? -11.605 -10.794 2.086 1.00 95.38 94 GLU A C 1
ATOM 706 O O . GLU A 1 94 ? -11.709 -11.579 1.141 1.00 95.38 94 GLU A O 1
ATOM 711 N N . ALA A 1 95 ? -11.188 -9.536 1.917 1.00 95.62 95 ALA A N 1
ATOM 712 C CA . ALA A 1 95 ? -10.816 -8.985 0.614 1.00 95.62 95 ALA A CA 1
ATOM 713 C C . ALA A 1 95 ? -9.662 -9.774 -0.028 1.00 95.62 95 ALA A C 1
ATOM 715 O O . ALA A 1 95 ? -9.757 -10.197 -1.184 1.00 95.62 95 ALA A O 1
ATOM 716 N N . LYS A 1 96 ? -8.605 -10.077 0.741 1.00 92.12 96 LYS A N 1
ATOM 717 C CA . LYS A 1 96 ? -7.471 -10.883 0.259 1.00 92.12 96 LYS A CA 1
ATOM 718 C C . LYS A 1 96 ? -7.901 -12.302 -0.120 1.00 92.12 96 LYS A C 1
ATOM 720 O O . LYS A 1 96 ? -7.495 -12.785 -1.175 1.00 92.12 96 LYS A O 1
ATOM 725 N N . LYS A 1 97 ? -8.766 -12.957 0.668 1.00 94.00 97 LYS A N 1
ATOM 726 C CA . LYS A 1 97 ? -9.333 -14.274 0.307 1.00 94.00 97 LYS A CA 1
ATOM 727 C C . LYS A 1 97 ? -10.120 -14.214 -0.997 1.00 94.00 97 LYS A C 1
ATOM 729 O O . LYS A 1 97 ? -9.924 -15.077 -1.850 1.00 94.00 97 LYS A O 1
ATOM 734 N N . ALA A 1 98 ? -10.993 -13.220 -1.148 1.00 94.69 98 ALA A N 1
ATOM 735 C CA . ALA A 1 98 ? -11.819 -13.052 -2.340 1.00 94.69 98 ALA A CA 1
ATOM 736 C C . ALA A 1 98 ? -10.966 -12.834 -3.599 1.00 94.69 98 ALA A C 1
ATOM 738 O O . ALA A 1 98 ? -11.282 -13.372 -4.658 1.00 94.69 98 ALA A O 1
ATOM 739 N N . ALA A 1 99 ? -9.846 -12.123 -3.461 1.00 93.56 99 ALA A N 1
ATOM 740 C CA . ALA A 1 99 ? -8.874 -11.906 -4.528 1.00 93.56 99 ALA A CA 1
ATOM 741 C C . ALA A 1 99 ? -7.887 -13.075 -4.745 1.00 93.56 99 ALA A C 1
ATOM 743 O O . ALA A 1 99 ? -7.018 -12.990 -5.612 1.00 93.56 99 ALA A O 1
ATOM 744 N N . GLY A 1 100 ? -7.975 -14.158 -3.963 1.00 92.94 100 GLY A N 1
ATOM 745 C CA . GLY A 1 100 ? -7.040 -15.287 -4.037 1.00 92.94 100 GLY A CA 1
ATOM 746 C C . GLY A 1 100 ? -5.616 -14.958 -3.569 1.00 92.94 100 GLY A C 1
ATOM 747 O O . GLY A 1 100 ? -4.676 -15.679 -3.908 1.00 92.94 100 GLY A O 1
ATOM 748 N N . LEU A 1 101 ? -5.441 -13.879 -2.803 1.00 88.38 101 LEU A N 1
ATOM 749 C CA . LEU A 1 101 ? -4.155 -13.458 -2.259 1.00 88.38 101 LEU A CA 1
ATOM 750 C C . LEU A 1 101 ? -3.789 -14.233 -0.980 1.00 88.38 101 LEU A C 1
ATOM 752 O O . LEU A 1 101 ? -4.670 -14.713 -0.258 1.00 88.38 101 LEU A O 1
ATOM 756 N N . PRO A 1 102 ? -2.487 -14.335 -0.646 1.00 85.56 102 PRO A N 1
ATOM 757 C CA . PRO A 1 102 ? -2.046 -14.895 0.623 1.00 85.56 102 PRO A CA 1
ATOM 758 C C . PRO A 1 102 ? -2.628 -14.123 1.810 1.00 85.56 102 PRO A C 1
ATOM 760 O O . PRO A 1 102 ? -2.555 -12.897 1.878 1.00 85.56 102 PRO A O 1
ATOM 763 N N . VAL A 1 103 ? -3.163 -14.863 2.778 1.00 83.75 103 VAL A N 1
ATOM 764 C CA . VAL A 1 103 ? -3.714 -14.309 4.017 1.00 83.75 103 VAL A CA 1
ATOM 765 C C . VAL A 1 103 ? -2.769 -14.644 5.169 1.00 83.75 103 VAL A C 1
ATOM 767 O O . VAL A 1 103 ? -2.487 -15.831 5.383 1.00 83.75 103 VAL A O 1
ATOM 770 N N . PRO A 1 104 ? -2.302 -13.647 5.942 1.00 76.19 104 PRO A N 1
ATOM 771 C CA . PRO A 1 104 ? -1.518 -13.897 7.143 1.00 76.19 104 PRO A CA 1
ATOM 772 C C . PRO A 1 104 ? -2.310 -14.761 8.129 1.00 76.19 104 PRO A C 1
ATOM 774 O O . PRO A 1 104 ? -3.416 -14.418 8.542 1.00 76.19 104 PRO A O 1
ATOM 777 N N . GLN A 1 105 ? -1.743 -15.902 8.519 1.00 72.25 105 GLN A N 1
ATOM 778 C CA . GLN A 1 105 ? -2.311 -16.729 9.581 1.00 72.25 105 GLN A CA 1
ATOM 779 C C . GLN A 1 105 ? -1.807 -16.191 10.923 1.00 72.25 105 GLN A C 1
ATOM 781 O O . GLN A 1 105 ? -0.589 -16.060 11.089 1.00 72.25 105 GLN A O 1
ATOM 786 N N . PRO A 1 106 ? -2.684 -15.918 11.906 1.00 67.31 106 PRO A N 1
ATOM 787 C CA . PRO A 1 106 ? -2.218 -15.528 13.225 1.00 67.31 106 PRO A CA 1
ATOM 788 C C . PRO A 1 106 ? -1.320 -16.636 13.795 1.00 67.31 106 PRO A C 1
ATOM 790 O O . PRO A 1 106 ? -1.598 -17.829 13.594 1.00 67.31 106 PRO A O 1
ATOM 793 N N . PRO A 1 107 ? -0.241 -16.284 14.517 1.00 66.69 107 PRO A N 1
ATOM 794 C CA . PRO A 1 107 ? 0.651 -17.277 15.092 1.00 66.69 107 PRO A CA 1
ATOM 795 C C . PRO A 1 107 ? -0.157 -18.239 15.968 1.00 66.69 107 PRO A C 1
ATOM 797 O O . PRO A 1 107 ? -0.918 -17.821 16.847 1.00 66.69 107 PRO A O 1
ATOM 800 N N . ARG A 1 108 ? -0.005 -19.550 15.730 1.00 64.31 108 ARG A N 1
ATOM 801 C CA . ARG A 1 108 ? -0.696 -20.582 16.516 1.00 64.31 108 ARG A CA 1
ATOM 802 C C . ARG A 1 108 ? -0.341 -20.398 17.991 1.00 64.31 108 ARG A C 1
ATOM 804 O O . ARG A 1 108 ? 0.780 -20.686 18.408 1.00 64.31 108 ARG A O 1
ATOM 811 N N . ARG A 1 109 ? -1.306 -19.954 18.803 1.00 65.00 109 ARG A N 1
ATOM 812 C CA . ARG A 1 109 ? -1.148 -19.876 20.261 1.00 65.00 109 ARG A CA 1
ATOM 813 C C . ARG A 1 109 ? -0.803 -21.268 20.795 1.00 65.00 109 ARG A C 1
ATOM 815 O O . ARG A 1 109 ? -1.614 -22.190 20.715 1.00 65.00 109 ARG A O 1
ATOM 822 N N . ARG A 1 110 ? 0.393 -21.432 21.369 1.00 56.06 110 ARG A N 1
ATOM 823 C CA . ARG A 1 110 ? 0.731 -22.631 22.149 1.00 56.06 110 ARG A CA 1
ATOM 824 C C . ARG A 1 110 ? -0.223 -22.706 23.342 1.00 56.06 110 ARG A C 1
ATOM 826 O O . ARG A 1 110 ? -0.219 -21.827 24.199 1.00 56.06 110 ARG A O 1
ATOM 833 N N . SER A 1 111 ? -1.038 -23.757 23.396 1.00 58.97 111 SER A N 1
ATOM 834 C CA . SER A 1 111 ? -1.846 -24.078 24.572 1.00 58.97 111 SER A CA 1
ATOM 835 C C . SER A 1 111 ? -0.912 -24.363 25.750 1.00 58.97 111 SER A C 1
ATOM 837 O O . SER A 1 111 ? -0.254 -25.403 25.802 1.00 58.97 111 SER A O 1
ATOM 839 N N . THR A 1 112 ? -0.826 -23.439 26.705 1.00 52.31 112 THR A N 1
ATOM 840 C CA . THR A 1 112 ? -0.265 -23.731 28.023 1.00 52.31 112 THR A CA 1
ATOM 841 C C . THR A 1 112 ? -1.291 -24.570 28.773 1.00 52.31 112 THR A C 1
ATOM 843 O O . THR A 1 112 ? -2.211 -24.070 29.420 1.00 52.31 112 THR A O 1
ATOM 846 N N . LYS A 1 113 ? -1.170 -25.894 28.651 1.00 47.25 113 LYS A N 1
ATOM 847 C CA . LYS A 1 113 ? -1.950 -26.843 29.444 1.00 47.25 113 LYS A CA 1
ATOM 848 C C . LYS A 1 113 ? -1.608 -26.616 30.921 1.00 47.25 113 LYS A C 1
ATOM 850 O O . LYS A 1 113 ? -0.599 -27.109 31.412 1.00 47.25 113 LYS A O 1
ATOM 855 N N . ARG A 1 114 ? -2.439 -25.839 31.625 1.00 51.97 114 ARG A N 1
ATOM 856 C CA . ARG A 1 114 ? -2.429 -25.713 33.089 1.00 51.97 114 ARG A CA 1
ATOM 857 C C . ARG A 1 114 ? -2.583 -27.116 33.674 1.00 51.97 114 ARG A C 1
ATOM 859 O O . ARG A 1 114 ? -3.671 -27.687 33.646 1.00 51.97 114 ARG A O 1
ATOM 866 N N . THR A 1 115 ? -1.502 -27.690 34.189 1.00 47.12 115 THR A N 1
ATOM 867 C CA . THR A 1 115 ? -1.574 -28.879 35.037 1.00 47.12 115 THR A CA 1
ATOM 868 C C . THR A 1 115 ? -2.316 -28.485 36.308 1.00 47.12 115 THR A C 1
ATOM 870 O O . THR A 1 115 ? -1.799 -27.726 37.125 1.00 47.12 115 THR A O 1
ATOM 873 N N . ALA A 1 116 ? -3.552 -2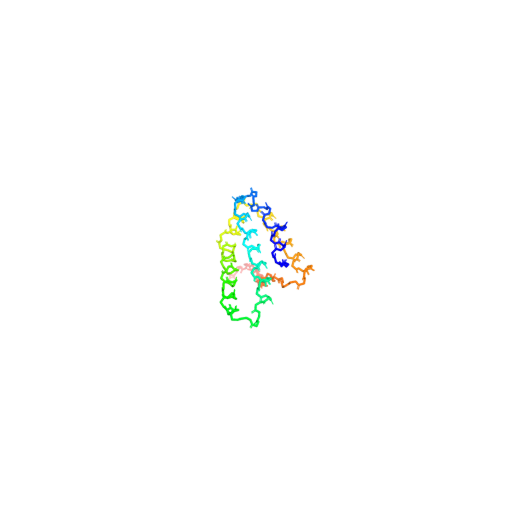8.954 36.461 1.00 48.47 116 ALA A N 1
ATOM 874 C CA . ALA A 1 116 ? -4.286 -28.833 37.710 1.00 48.47 116 ALA A CA 1
ATOM 875 C C . ALA A 1 116 ? -3.551 -29.644 38.790 1.00 48.47 116 ALA A C 1
ATOM 877 O O . ALA A 1 116 ? -3.614 -30.874 38.792 1.00 48.47 116 ALA A O 1
ATOM 878 N N . SER A 1 117 ? -2.837 -28.977 39.700 1.00 44.91 117 SER A N 1
ATOM 879 C CA . SER A 1 117 ? -2.389 -29.622 40.930 1.00 44.91 117 SER A CA 1
ATOM 880 C C . SER A 1 117 ? -3.617 -29.823 41.821 1.00 44.91 117 SER A C 1
ATOM 882 O O . SER A 1 117 ? -4.193 -28.889 42.376 1.00 44.91 117 SER A O 1
ATOM 884 N N . LYS A 1 118 ? -4.080 -31.074 41.912 1.00 46.91 118 LYS A N 1
ATOM 885 C CA . LYS A 1 118 ? -5.049 -31.490 42.929 1.00 46.91 118 LYS A CA 1
ATOM 886 C C . LYS A 1 118 ? -4.435 -31.206 44.300 1.00 46.91 118 LYS A C 1
ATOM 888 O O . LYS A 1 118 ? -3.397 -31.772 44.640 1.00 46.91 118 LYS A O 1
ATOM 893 N N . GLY A 1 119 ? -5.088 -30.343 45.074 1.00 46.47 119 GLY A N 1
ATOM 894 C CA . GLY A 1 119 ? -4.761 -30.118 46.474 1.00 46.47 119 GLY A CA 1
ATOM 895 C C . GLY A 1 119 ? -4.794 -31.428 47.263 1.00 46.47 119 GLY A C 1
ATOM 896 O O . GLY A 1 119 ? -5.731 -32.217 47.138 1.00 46.47 119 GLY A O 1
ATOM 897 N N . LYS A 1 120 ? -3.768 -31.658 48.086 1.00 42.28 120 LYS A N 1
ATOM 898 C CA . LYS A 1 120 ? -3.822 -32.620 49.188 1.00 42.28 120 LYS A CA 1
ATOM 899 C C . LYS A 1 120 ? -4.051 -31.846 50.480 1.00 42.28 120 LYS A C 1
ATOM 901 O O . LYS A 1 120 ? -3.232 -31.023 50.879 1.00 42.28 120 LYS A O 1
ATOM 906 N N . ALA A 1 121 ? -5.204 -32.108 51.084 1.00 44.09 121 ALA A N 1
ATOM 907 C CA . ALA A 1 121 ? -5.606 -31.624 52.391 1.00 44.09 121 ALA A CA 1
ATOM 908 C C . ALA A 1 121 ? -4.670 -32.141 53.499 1.00 44.09 121 ALA A C 1
ATOM 910 O O . ALA A 1 121 ? -4.139 -33.250 53.417 1.00 44.09 121 ALA A O 1
ATOM 911 N N . LYS A 1 122 ? -4.507 -31.317 54.541 1.00 43.53 122 LYS A N 1
ATOM 912 C CA . LYS A 1 122 ? -3.879 -31.655 55.824 1.00 43.53 122 LYS A CA 1
ATOM 913 C C . LYS A 1 122 ? -4.517 -32.900 56.454 1.00 43.53 122 LYS A C 1
ATOM 915 O O . LYS A 1 122 ? -5.739 -32.997 56.502 1.00 43.53 122 LYS A O 1
ATOM 920 N N . ALA A 1 123 ? -3.694 -33.725 57.096 1.00 41.22 123 ALA A N 1
ATOM 921 C CA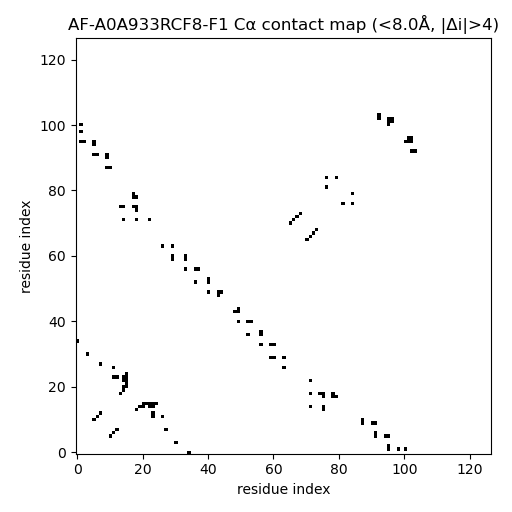 . ALA A 1 123 ? -4.089 -34.482 58.280 1.00 41.22 123 ALA A CA 1
ATOM 922 C C . ALA A 1 123 ? -2.904 -34.555 59.256 1.00 41.22 123 ALA A C 1
ATOM 924 O O . ALA A 1 123 ? -1.845 -35.089 58.936 1.00 41.22 123 ALA A O 1
ATOM 925 N N . SER A 1 124 ? -3.102 -33.963 60.431 1.00 41.81 124 SER A N 1
ATOM 926 C CA . SER A 1 124 ? -2.251 -34.065 61.615 1.00 41.81 124 SER A CA 1
ATOM 927 C C . SER A 1 124 ? -2.577 -35.348 62.389 1.00 41.81 124 SER A C 1
ATOM 929 O O . SER A 1 124 ? -3.757 -35.634 62.560 1.00 41.81 124 SER A O 1
ATOM 931 N N . SER A 1 125 ? -1.572 -36.051 62.925 1.00 40.31 125 SER A N 1
ATOM 932 C CA . SER A 1 125 ? -1.618 -36.831 64.188 1.00 40.31 125 SER A CA 1
ATOM 933 C C . SER A 1 125 ? -0.207 -37.398 64.440 1.00 40.31 125 SER A C 1
ATOM 935 O O . SER A 1 125 ? 0.304 -38.117 63.592 1.00 40.31 125 SER A O 1
ATOM 937 N N . LYS A 1 126 ? 0.593 -36.914 65.399 1.00 41.34 126 LYS A N 1
ATOM 938 C CA . LYS A 1 126 ? 0.614 -37.234 66.843 1.00 41.34 126 LYS A CA 1
ATOM 939 C C . LYS A 1 126 ? 0.809 -38.731 67.153 1.00 41.34 126 LYS A C 1
ATOM 941 O O . LYS A 1 126 ? -0.173 -39.428 67.383 1.00 41.34 126 LYS A O 1
ATOM 946 N N . LYS A 1 127 ? 2.062 -39.179 67.273 1.00 39.12 127 LYS A N 1
ATOM 947 C CA . LYS A 1 127 ? 2.683 -39.667 68.522 1.00 39.12 127 LYS A CA 1
ATOM 948 C C . LYS A 1 127 ? 4.161 -39.967 68.307 1.00 3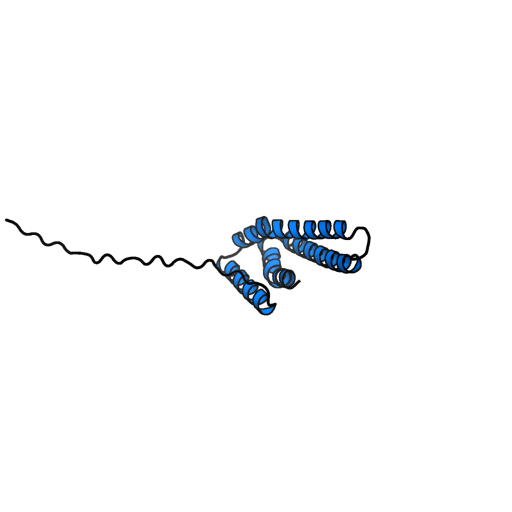9.12 127 LYS A C 1
ATOM 950 O O . LYS A 1 127 ? 4.494 -40.403 67.187 1.00 39.12 127 LYS A O 1
#

Sequence (127 aa):
TAHMEAEESIVYPPVAKSVGEADAEEADVEHGLAREGLAKLQQMVEMPGFGAAVEMLKGGIGHHVEEEENELLPELKDAIERSEWLAIGDALVEAKKAAGLPVPQPPRRRSTKRTASKGKAKASSKK